Protein AF-A0A367R7R3-F1 (afdb_monomer_lite)

Radius of gyration: 18.35 Å; chains: 1; bounding box: 37×40×41 Å

InterPro domains:
  IPR000415 Nitroreductase-like [G3DSA:3.40.109.10] (1-89)
  IPR000415 Nitroreductase-like [SSF55469] (2-88)
  IPR016446 Flavin oxidoreductase Frp family [PTHR43425] (2-88)
  IPR060491 NADPH-dependent oxidoreductase NFRA-like, C-terminal domain [PF28600] (13-89)

Organism: NCBI:txid1356359

Structure (mmCIF, N/CA/C/O backbone):
data_AF-A0A367R7R3-F1
#
_entry.id   AF-A0A367R7R3-F1
#
loop_
_atom_site.group_PDB
_atom_site.id
_atom_site.type_symbol
_atom_site.label_atom_id
_atom_site.label_alt_id
_atom_site.label_comp_id
_atom_site.label_asym_id
_atom_site.label_entity_id
_atom_site.label_seq_id
_atom_site.pdbx_PDB_ins_code
_atom_site.Cartn_x
_atom_site.Cartn_y
_atom_site.Cartn_z
_atom_site.occupancy
_atom_site.B_iso_or_equiv
_atom_site.auth_seq_id
_atom_site.auth_comp_id
_atom_site.auth_asym_id
_atom_site.auth_atom_id
_atom_site.pdbx_PDB_model_num
ATOM 1 N N . MET A 1 1 ? -0.049 21.700 -8.883 1.00 89.31 1 MET A N 1
ATOM 2 C CA . MET A 1 1 ? -0.478 21.570 -10.293 1.00 89.31 1 MET A CA 1
ATOM 3 C C . MET A 1 1 ? 0.569 22.226 -11.170 1.00 89.31 1 MET A C 1
ATOM 5 O O . MET A 1 1 ? 1.076 23.267 -10.776 1.00 89.31 1 MET A O 1
ATOM 9 N N . GLY A 1 2 ? 0.921 21.613 -12.296 1.00 94.00 2 GLY A N 1
ATOM 10 C CA . GLY A 1 2 ? 1.945 22.111 -13.216 1.00 94.00 2 GLY A CA 1
ATOM 11 C C . GLY A 1 2 ? 1.950 21.306 -14.515 1.00 94.00 2 GLY A C 1
ATOM 12 O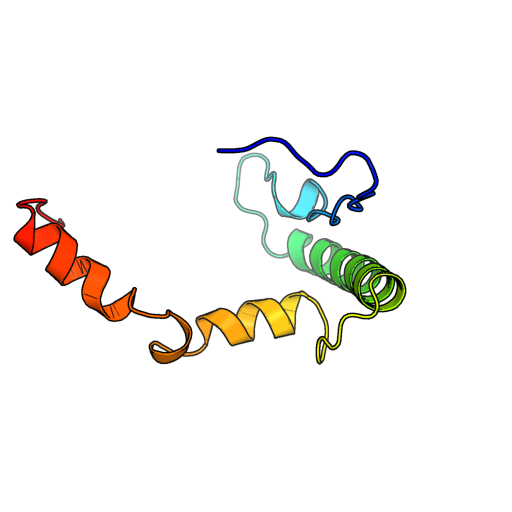 O . GLY A 1 2 ? 1.205 20.333 -14.629 1.00 94.00 2 GLY A O 1
ATOM 13 N N . TYR A 1 3 ? 2.777 21.710 -15.476 1.00 96.12 3 TYR A N 1
ATOM 14 C CA . TYR A 1 3 ? 2.943 21.000 -16.744 1.00 96.12 3 TYR A CA 1
ATOM 15 C C . TYR A 1 3 ? 4.055 19.947 -16.614 1.00 96.12 3 TYR A C 1
ATOM 17 O O . TYR A 1 3 ? 5.133 20.287 -16.117 1.00 96.12 3 TYR A O 1
ATOM 25 N N . PRO A 1 4 ? 3.819 18.680 -17.003 1.00 95.75 4 PRO A N 1
ATOM 26 C CA . PRO A 1 4 ? 4.842 17.644 -16.924 1.00 95.75 4 PRO A CA 1
ATOM 27 C C . PRO A 1 4 ? 5.952 17.896 -17.950 1.00 95.75 4 PRO A C 1
ATOM 29 O O . PRO A 1 4 ? 5.697 18.432 -19.027 1.00 95.75 4 PRO A O 1
ATOM 32 N N . ASN A 1 5 ? 7.174 17.471 -17.627 1.00 96.38 5 ASN A N 1
ATOM 33 C CA . ASN A 1 5 ? 8.258 17.406 -18.603 1.00 96.38 5 ASN A CA 1
ATOM 34 C C . ASN A 1 5 ? 7.885 16.381 -19.698 1.00 96.38 5 ASN A C 1
ATOM 36 O O . ASN A 1 5 ? 7.739 15.207 -19.349 1.00 96.38 5 ASN A O 1
ATOM 40 N N . PRO A 1 6 ? 7.754 16.777 -20.980 1.00 95.56 6 PRO A N 1
ATOM 41 C CA . PRO A 1 6 ? 7.395 15.860 -22.066 1.00 95.56 6 PRO A CA 1
ATOM 42 C C . PRO A 1 6 ? 8.396 14.716 -22.271 1.00 95.56 6 PRO A C 1
ATOM 44 O O . PRO A 1 6 ? 8.012 13.646 -22.732 1.00 95.56 6 PRO A O 1
ATOM 47 N N . GLU A 1 7 ? 9.659 14.924 -21.890 1.00 96.75 7 GLU A N 1
ATOM 48 C CA . GLU A 1 7 ? 10.731 13.931 -22.035 1.00 96.75 7 GLU A CA 1
ATOM 49 C C . GLU A 1 7 ? 10.750 12.898 -20.897 1.00 96.75 7 GLU A C 1
ATOM 51 O O . GLU A 1 7 ? 11.437 11.879 -20.975 1.00 96.75 7 GLU A O 1
ATOM 56 N N . ALA A 1 8 ? 10.020 13.144 -19.805 1.00 93.69 8 ALA A N 1
ATOM 57 C CA . ALA A 1 8 ? 9.946 12.197 -18.703 1.00 93.69 8 ALA A CA 1
ATOM 58 C C . ALA A 1 8 ? 8.997 11.043 -19.055 1.00 93.69 8 ALA A C 1
ATOM 60 O O . ALA A 1 8 ? 7.828 11.262 -19.363 1.00 93.69 8 ALA A O 1
ATOM 61 N N . GLN A 1 9 ? 9.476 9.805 -18.921 1.00 92.06 9 GLN A N 1
ATOM 62 C CA . GLN A 1 9 ? 8.678 8.590 -19.113 1.00 92.06 9 GLN A CA 1
ATOM 63 C C . GLN A 1 9 ? 8.501 7.854 -17.776 1.00 92.06 9 GLN A C 1
ATOM 65 O O . GLN A 1 9 ? 9.226 6.899 -17.495 1.00 92.06 9 GLN A O 1
ATOM 70 N N . PRO A 1 10 ? 7.597 8.315 -16.891 1.00 93.12 10 PRO A N 1
ATOM 71 C CA . PRO A 1 10 ? 7.361 7.636 -15.627 1.00 93.12 10 PRO A CA 1
ATOM 72 C C . PRO A 1 10 ? 6.724 6.270 -15.880 1.00 93.12 10 PRO A C 1
ATOM 74 O O . PRO A 1 10 ? 5.732 6.151 -16.599 1.00 93.12 10 PRO A O 1
ATOM 77 N N . VAL A 1 11 ? 7.262 5.238 -15.241 1.00 96.00 11 VAL A N 1
ATOM 78 C CA . VAL A 1 11 ? 6.644 3.913 -15.263 1.00 96.00 11 VAL A CA 1
ATOM 79 C C . VAL A 1 11 ? 5.444 3.851 -14.320 1.00 96.00 11 VAL A C 1
ATOM 81 O O . VAL A 1 11 ? 5.384 4.526 -13.284 1.00 96.00 11 VAL A O 1
ATOM 84 N N . ILE A 1 12 ? 4.482 2.993 -14.650 1.00 96.44 12 ILE A N 1
ATOM 85 C CA . ILE A 1 12 ? 3.348 2.720 -13.772 1.00 96.44 12 ILE A CA 1
ATOM 86 C C . ILE A 1 12 ? 3.817 1.777 -12.668 1.00 96.44 12 ILE A C 1
ATOM 88 O O . ILE A 1 12 ? 4.167 0.628 -12.918 1.00 96.44 12 ILE A O 1
ATOM 92 N N . LYS A 1 13 ? 3.783 2.252 -11.422 1.00 96.19 13 LYS A N 1
ATOM 93 C CA . LYS A 1 13 ? 4.011 1.388 -10.262 1.00 96.19 13 LYS A CA 1
ATOM 94 C C . LYS A 1 13 ? 2.929 0.295 -10.208 1.00 96.19 13 LYS A C 1
ATOM 96 O O . LYS A 1 13 ? 1.751 0.665 -10.288 1.00 96.19 13 LYS A O 1
ATOM 101 N N . PRO A 1 14 ? 3.277 -0.984 -9.985 1.00 97.69 14 PRO A N 1
ATOM 102 C CA . PRO A 1 14 ? 2.310 -2.049 -9.744 1.00 97.69 14 PRO A CA 1
ATOM 103 C C . PRO A 1 14 ? 1.358 -1.752 -8.574 1.00 97.69 14 PRO A C 1
ATOM 105 O O . PRO A 1 14 ? 1.585 -0.856 -7.748 1.00 97.69 14 PRO A O 1
ATOM 108 N N . ARG A 1 15 ? 0.239 -2.473 -8.524 1.00 97.75 15 ARG A N 1
ATOM 109 C CA . ARG A 1 15 ? -0.747 -2.411 -7.436 1.00 97.75 15 ARG A CA 1
ATOM 110 C C . ARG A 1 15 ? -1.016 -3.816 -6.928 1.00 97.75 15 ARG A C 1
ATOM 112 O O . ARG A 1 15 ? -0.834 -4.774 -7.676 1.00 97.75 15 ARG A O 1
ATOM 119 N N . LEU A 1 16 ? -1.474 -3.904 -5.679 1.00 96.44 16 LEU A N 1
ATOM 120 C CA . LEU A 1 16 ? -1.961 -5.158 -5.120 1.00 96.44 16 LEU A CA 1
ATOM 121 C C . LEU A 1 16 ? -2.998 -5.782 -6.065 1.00 96.44 16 LEU A C 1
ATOM 123 O O . LEU A 1 16 ? -3.835 -5.052 -6.614 1.00 96.44 16 LEU A O 1
ATOM 127 N N . PRO A 1 17 ? -2.956 -7.108 -6.256 1.00 94.69 17 PRO A N 1
ATOM 128 C CA . PRO A 1 17 ? -3.924 -7.789 -7.096 1.00 94.69 17 PRO A CA 1
ATOM 129 C C . PRO A 1 17 ? -5.319 -7.676 -6.472 1.00 94.69 17 PRO A C 1
ATOM 131 O O . PRO A 1 17 ? -5.475 -7.588 -5.252 1.00 94.69 17 PRO A O 1
ATOM 134 N N . GLN A 1 18 ? -6.352 -7.689 -7.314 1.00 94.25 18 GLN A N 1
ATOM 135 C CA . GLN A 1 18 ? -7.732 -7.480 -6.877 1.00 94.25 18 GLN A CA 1
ATOM 136 C C . GLN A 1 18 ? -8.168 -8.392 -5.712 1.00 94.25 18 GLN A C 1
ATOM 138 O O . GLN A 1 18 ? -8.806 -7.856 -4.813 1.00 94.25 18 GLN A O 1
ATOM 143 N N . PRO A 1 19 ? -7.804 -9.690 -5.637 1.00 91.31 19 PRO A N 1
ATOM 144 C CA . PRO A 1 19 ? -8.160 -10.540 -4.495 1.00 91.31 19 PRO A CA 1
ATOM 145 C C . PRO A 1 19 ? -7.639 -10.044 -3.136 1.00 91.31 19 PRO A C 1
ATOM 147 O O . PRO A 1 19 ? -8.286 -10.280 -2.121 1.00 91.31 19 PRO A O 1
ATOM 150 N N . ALA A 1 20 ? -6.521 -9.307 -3.101 1.00 93.50 20 ALA A N 1
ATOM 151 C CA . ALA A 1 20 ? -6.013 -8.711 -1.863 1.00 93.50 20 ALA A CA 1
ATOM 152 C C . ALA A 1 20 ? -6.805 -7.462 -1.431 1.00 93.50 20 ALA A C 1
ATOM 154 O O . ALA A 1 20 ? -6.782 -7.096 -0.259 1.00 93.50 20 ALA A O 1
ATOM 155 N N . VAL A 1 21 ? -7.508 -6.804 -2.359 1.00 94.75 21 VAL A N 1
ATOM 156 C CA . VAL A 1 21 ? -8.167 -5.502 -2.136 1.00 94.75 21 VAL A CA 1
ATOM 157 C C . VAL A 1 21 ? -9.691 -5.621 -2.084 1.00 94.75 21 VAL A C 1
ATOM 159 O O . VAL A 1 21 ? -10.346 -4.957 -1.285 1.00 94.75 21 VAL A O 1
ATOM 162 N N . PHE A 1 22 ? -10.270 -6.444 -2.953 1.00 94.44 22 PHE A N 1
ATOM 163 C CA . PHE A 1 22 ? -11.704 -6.641 -3.089 1.00 94.44 22 PHE A CA 1
ATOM 164 C C . PHE A 1 22 ? -12.109 -7.955 -2.435 1.00 94.44 22 PHE A C 1
ATOM 166 O O . PHE A 1 22 ? -11.776 -9.034 -2.926 1.00 94.44 22 PHE A O 1
ATOM 173 N N . HIS A 1 23 ? -12.861 -7.862 -1.341 1.00 94.94 23 HIS A N 1
ATOM 174 C CA . HIS A 1 23 ? -13.391 -9.029 -0.645 1.00 94.94 23 HIS A CA 1
ATOM 175 C C . HIS A 1 23 ? -14.902 -9.079 -0.808 1.00 94.94 23 HIS A C 1
ATOM 177 O O . HIS A 1 23 ? -15.598 -8.080 -0.624 1.00 94.94 23 HIS A O 1
ATOM 183 N N . ARG A 1 24 ? -15.415 -10.260 -1.146 1.00 94.31 24 ARG A N 1
ATOM 184 C CA . ARG A 1 24 ? -16.847 -10.468 -1.330 1.00 94.31 24 ARG A CA 1
ATOM 185 C C . ARG A 1 24 ? -17.497 -10.924 -0.023 1.00 94.31 24 ARG A C 1
ATOM 187 O O . ARG A 1 24 ? -17.045 -11.902 0.571 1.00 94.31 24 ARG A O 1
ATOM 194 N N . GLU A 1 25 ? -18.582 -10.253 0.365 1.00 96.62 25 GLU 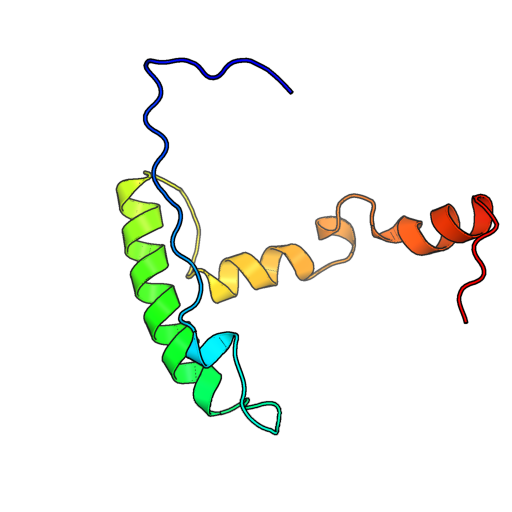A N 1
ATOM 195 C CA . GLU A 1 25 ? -19.419 -10.472 1.564 1.00 96.62 25 GLU A CA 1
ATOM 196 C C . GLU A 1 25 ? -18.715 -10.273 2.919 1.00 96.62 25 GLU A C 1
ATOM 198 O O . GLU A 1 25 ? -19.261 -9.639 3.817 1.00 96.62 25 GLU A O 1
ATOM 203 N N . THR A 1 26 ? -17.503 -10.802 3.088 1.00 95.38 26 THR A N 1
ATOM 204 C CA . THR A 1 26 ? -16.749 -10.771 4.346 1.00 95.38 26 THR A CA 1
ATOM 205 C C . THR A 1 26 ? -15.289 -10.465 4.085 1.00 95.38 26 THR A C 1
ATOM 207 O O . THR A 1 26 ? -14.750 -10.910 3.075 1.00 95.38 26 THR A O 1
ATOM 210 N N . TYR A 1 27 ? -14.625 -9.830 5.044 1.00 95.75 27 TYR A N 1
ATOM 211 C CA . TYR A 1 27 ? -13.179 -9.648 5.006 1.00 95.75 27 TYR A CA 1
ATOM 212 C C . TYR A 1 27 ? -12.450 -11.005 4.951 1.00 95.75 27 TYR A C 1
ATOM 214 O O . TYR A 1 27 ? -12.741 -11.899 5.748 1.00 95.75 27 TYR A O 1
ATOM 222 N N . LYS A 1 28 ? -11.540 -11.174 3.988 1.00 91.75 28 LYS A N 1
ATOM 223 C CA . LYS A 1 28 ? -10.866 -12.444 3.673 1.00 91.75 28 LYS A CA 1
ATOM 224 C C . LYS A 1 28 ? -9.381 -12.339 3.993 1.00 91.75 28 LYS A C 1
ATOM 226 O O . LYS A 1 28 ? -8.644 -11.733 3.229 1.00 91.75 28 LYS A O 1
ATOM 231 N N . LEU A 1 29 ? -8.963 -12.830 5.161 1.00 89.50 29 LEU A N 1
ATOM 232 C CA . LEU A 1 29 ? -7.574 -12.713 5.631 1.00 89.50 29 LEU A CA 1
ATOM 233 C C . LEU A 1 29 ? -6.658 -13.785 5.044 1.00 89.50 29 LEU A C 1
ATOM 235 O O . LEU A 1 29 ? -5.574 -13.463 4.582 1.00 89.50 29 LEU A O 1
ATOM 239 N N . VAL A 1 30 ? -7.100 -15.042 5.041 1.00 87.38 30 VAL A N 1
ATOM 240 C CA . VAL A 1 30 ? -6.268 -16.182 4.622 1.00 87.38 30 VAL A CA 1
ATOM 241 C C . VAL A 1 30 ? -5.902 -16.071 3.142 1.00 87.38 30 VAL A C 1
ATOM 243 O O . VAL A 1 30 ? -4.776 -16.341 2.744 1.00 87.38 30 VAL A O 1
ATOM 246 N N . GLU A 1 31 ? -6.841 -15.607 2.324 1.00 82.38 31 GLU A N 1
ATOM 247 C CA . GLU A 1 31 ? -6.664 -15.428 0.887 1.00 82.38 31 GLU A CA 1
ATOM 248 C C . GLU A 1 31 ? -5.736 -14.247 0.530 1.00 82.38 31 GLU A C 1
ATOM 250 O O . GLU A 1 31 ? -5.318 -14.122 -0.621 1.00 82.38 31 GLU A O 1
ATOM 255 N N . GLN A 1 32 ? -5.389 -13.377 1.491 1.00 90.12 32 GLN A N 1
ATOM 256 C CA . GLN A 1 32 ? -4.455 -12.269 1.256 1.00 90.12 32 GLN A CA 1
ATOM 257 C C . GLN A 1 32 ? -2.997 -12.716 1.243 1.00 90.12 32 GLN A C 1
ATOM 259 O O . GLN A 1 32 ? -2.219 -12.120 0.505 1.00 90.12 32 GLN A O 1
ATOM 264 N N . ASP A 1 33 ? -2.618 -13.731 2.022 1.00 91.88 33 ASP A N 1
ATOM 265 C CA . ASP A 1 33 ? -1.207 -14.095 2.206 1.00 91.88 33 ASP A CA 1
ATOM 266 C C . ASP A 1 33 ? -0.548 -14.494 0.878 1.00 91.88 33 ASP A C 1
ATOM 268 O O . ASP A 1 33 ? 0.519 -13.988 0.525 1.00 91.88 33 ASP A O 1
ATOM 272 N N . GLU A 1 34 ? -1.227 -15.328 0.084 1.00 93.81 34 GLU A N 1
ATOM 273 C CA . GLU A 1 34 ? -0.762 -15.729 -1.249 1.00 93.81 34 GLU A CA 1
ATOM 274 C C . GLU A 1 34 ? -0.690 -14.531 -2.210 1.00 93.81 34 GLU A C 1
ATOM 276 O O . GLU A 1 34 ? 0.290 -14.346 -2.933 1.00 93.81 34 GLU A O 1
ATOM 281 N N . ALA A 1 35 ? -1.704 -13.665 -2.181 1.00 94.75 35 ALA A N 1
ATOM 282 C CA . ALA A 1 35 ? -1.767 -12.480 -3.027 1.00 94.75 35 ALA A CA 1
ATOM 283 C C . ALA A 1 35 ? -0.680 -11.440 -2.680 1.00 94.75 35 ALA A C 1
ATOM 285 O O . ALA A 1 35 ? -0.149 -10.782 -3.578 1.00 94.75 35 ALA A O 1
ATOM 286 N N . ILE A 1 36 ? -0.331 -11.299 -1.397 1.00 95.56 36 ILE A N 1
ATOM 287 C CA . ILE A 1 36 ? 0.752 -10.432 -0.917 1.00 95.56 36 ILE A CA 1
ATOM 288 C C . ILE A 1 36 ? 2.111 -11.027 -1.289 1.00 95.56 36 ILE A C 1
ATOM 290 O O . ILE A 1 36 ? 2.961 -10.286 -1.778 1.00 95.56 36 ILE A O 1
ATOM 294 N N . ALA A 1 37 ? 2.310 -12.339 -1.128 1.00 96.19 37 ALA A N 1
ATOM 295 C CA . ALA A 1 37 ? 3.544 -13.009 -1.537 1.00 96.19 37 ALA A CA 1
ATOM 296 C C . ALA A 1 37 ? 3.807 -12.827 -3.041 1.00 96.19 37 ALA A C 1
ATOM 298 O O . ALA A 1 37 ? 4.885 -12.385 -3.433 1.00 96.19 37 ALA A O 1
ATOM 299 N N . HIS A 1 38 ? 2.788 -13.042 -3.877 1.00 96.31 38 HIS A N 1
ATOM 300 C CA . HIS A 1 38 ? 2.888 -12.786 -5.313 1.00 96.31 38 HIS A CA 1
ATOM 301 C C . HIS A 1 38 ? 3.208 -11.315 -5.628 1.00 96.31 38 HIS A C 1
ATOM 303 O O . HIS A 1 38 ? 4.028 -11.003 -6.492 1.00 96.31 38 HIS A O 1
ATOM 309 N N . TYR A 1 39 ? 2.585 -10.382 -4.907 1.00 97.81 39 TYR A N 1
ATOM 310 C CA . TYR A 1 39 ? 2.849 -8.960 -5.091 1.00 97.81 39 TYR A CA 1
ATOM 311 C C . TYR A 1 39 ? 4.253 -8.538 -4.631 1.00 97.81 39 TYR A C 1
ATOM 313 O O . TYR A 1 39 ? 4.844 -7.634 -5.225 1.00 97.81 39 TYR A O 1
ATOM 321 N N . ASN A 1 40 ? 4.811 -9.194 -3.613 1.00 98.00 40 ASN A N 1
ATOM 322 C CA . ASN A 1 40 ? 6.183 -8.973 -3.164 1.00 98.00 40 ASN A CA 1
ATOM 323 C C . ASN A 1 40 ? 7.195 -9.298 -4.275 1.00 98.00 40 ASN A C 1
ATOM 325 O O . ASN A 1 40 ? 8.119 -8.508 -4.484 1.00 98.00 40 ASN A O 1
ATOM 329 N N . ASP A 1 41 ? 6.981 -10.376 -5.034 1.00 97.81 41 ASP A N 1
ATOM 330 C CA . ASP A 1 41 ? 7.823 -10.725 -6.186 1.00 97.81 41 ASP A CA 1
ATOM 331 C C . ASP A 1 41 ? 7.740 -9.661 -7.292 1.00 97.81 41 ASP A C 1
ATOM 333 O O . ASP A 1 41 ? 8.768 -9.127 -7.716 1.00 97.81 41 ASP A O 1
ATOM 337 N N . ILE A 1 42 ? 6.522 -9.250 -7.674 1.00 97.88 42 ILE A N 1
ATOM 338 C CA . ILE A 1 42 ? 6.296 -8.176 -8.661 1.00 97.88 42 ILE A CA 1
ATOM 339 C C . ILE A 1 42 ? 6.998 -6.879 -8.236 1.00 97.88 42 ILE A C 1
ATOM 341 O O . ILE A 1 42 ? 7.620 -6.180 -9.039 1.00 97.88 42 ILE A O 1
ATOM 345 N N . MET A 1 43 ? 6.889 -6.518 -6.958 1.00 98.06 43 MET A N 1
ATOM 346 C CA . MET A 1 43 ? 7.491 -5.293 -6.444 1.00 98.06 43 MET A CA 1
ATOM 347 C C . MET A 1 43 ? 9.014 -5.369 -6.386 1.00 98.06 43 MET A C 1
ATOM 349 O O . MET A 1 43 ? 9.665 -4.348 -6.600 1.00 98.06 43 MET A O 1
ATOM 353 N N . LYS A 1 44 ? 9.591 -6.548 -6.140 1.00 97.12 44 LYS A N 1
ATOM 354 C CA . LYS A 1 44 ? 11.040 -6.760 -6.187 1.00 97.12 44 LYS A CA 1
ATOM 355 C C . LYS A 1 44 ? 11.587 -6.566 -7.601 1.00 97.12 44 LYS A C 1
ATOM 357 O O . LYS A 1 44 ? 12.609 -5.893 -7.766 1.00 97.12 44 LYS A O 1
ATOM 362 N N . GLU A 1 45 ? 10.900 -7.095 -8.611 1.00 97.00 45 GLU A N 1
ATOM 363 C CA . GLU A 1 45 ? 11.232 -6.851 -10.021 1.00 97.00 45 GLU A CA 1
ATOM 364 C C . GLU A 1 45 ? 11.149 -5.356 -10.336 1.00 97.00 45 GLU A C 1
ATOM 366 O O . GLU A 1 45 ? 12.129 -4.762 -10.786 1.00 97.00 45 GLU A O 1
ATOM 371 N N . PHE A 1 46 ? 10.042 -4.710 -9.961 1.00 97.50 46 PHE A N 1
ATOM 372 C CA . PHE A 1 46 ? 9.857 -3.274 -10.155 1.00 97.50 46 PHE A CA 1
ATOM 373 C C . PHE A 1 46 ? 10.955 -2.438 -9.482 1.00 97.50 46 PHE A C 1
ATOM 375 O O . PHE A 1 46 ? 11.524 -1.542 -10.101 1.00 97.50 46 PHE A O 1
ATOM 382 N N . TYR A 1 47 ? 11.295 -2.713 -8.220 1.00 96.75 47 TYR A N 1
ATOM 383 C CA . TYR A 1 47 ? 12.375 -2.003 -7.529 1.00 96.75 47 TYR A CA 1
ATOM 384 C C . TYR A 1 47 ? 13.720 -2.182 -8.232 1.00 96.75 47 TYR A C 1
ATOM 386 O O . TYR A 1 47 ? 14.474 -1.214 -8.344 1.00 96.75 47 TYR A O 1
ATOM 394 N N . THR A 1 48 ? 13.992 -3.378 -8.756 1.00 95.69 48 THR A N 1
ATOM 395 C CA . THR A 1 48 ? 15.205 -3.663 -9.530 1.00 95.69 48 THR A CA 1
ATOM 396 C C . THR A 1 48 ? 15.241 -2.854 -10.827 1.00 95.69 48 THR A C 1
ATOM 398 O O . THR A 1 48 ? 16.217 -2.146 -11.080 1.00 95.69 48 THR A O 1
ATOM 401 N N . GLU A 1 49 ? 14.165 -2.885 -11.618 1.00 96.19 49 GLU A N 1
ATOM 402 C CA . GLU A 1 49 ? 14.038 -2.126 -12.871 1.00 96.19 49 GLU A CA 1
ATOM 403 C C . GLU A 1 49 ? 14.183 -0.618 -12.653 1.00 96.19 49 GLU A C 1
ATOM 405 O O . GLU A 1 49 ? 14.850 0.077 -13.421 1.00 96.19 49 GLU A O 1
ATOM 410 N N . GLN A 1 50 ? 13.596 -0.116 -11.566 1.00 95.81 50 GLN A N 1
ATOM 411 C CA . GLN A 1 50 ? 13.634 1.297 -11.198 1.00 95.81 50 GLN A CA 1
ATOM 412 C C . GLN A 1 50 ? 14.902 1.696 -10.435 1.00 95.81 50 GLN A C 1
ATOM 414 O O . GLN A 1 50 ? 15.023 2.850 -10.020 1.00 95.81 50 GLN A O 1
ATOM 419 N N . LYS A 1 51 ? 15.856 0.769 -10.250 1.00 95.94 51 LYS A N 1
ATOM 420 C CA . LYS A 1 51 ? 17.119 0.982 -9.521 1.00 95.94 51 LYS A CA 1
ATOM 421 C C . LYS A 1 51 ? 16.895 1.570 -8.123 1.00 95.94 51 LYS A C 1
ATOM 423 O O . LYS A 1 51 ? 17.657 2.415 -7.651 1.00 95.94 51 LYS A O 1
ATOM 428 N N . MET A 1 52 ? 15.820 1.144 -7.469 1.00 95.00 52 MET A N 1
ATOM 429 C CA . MET A 1 52 ? 15.452 1.583 -6.131 1.00 95.00 52 MET A CA 1
ATOM 430 C C . MET A 1 52 ? 16.183 0.741 -5.086 1.00 95.00 52 MET A C 1
ATOM 432 O O . MET A 1 52 ? 16.169 -0.484 -5.143 1.00 95.00 52 MET A O 1
ATOM 436 N N . ASN A 1 53 ? 16.778 1.397 -4.088 1.00 91.75 53 ASN A N 1
ATOM 437 C CA . ASN A 1 53 ? 17.401 0.712 -2.957 1.00 91.75 53 ASN A CA 1
ATOM 438 C C . ASN A 1 53 ? 16.374 0.500 -1.835 1.00 91.75 53 ASN A C 1
ATOM 440 O O . ASN A 1 53 ? 16.282 1.308 -0.910 1.00 91.75 53 ASN A O 1
ATOM 444 N N . VAL A 1 54 ? 15.562 -0.549 -1.964 1.00 91.06 54 VAL A N 1
ATOM 445 C CA . VAL A 1 54 ? 14.559 -0.935 -0.964 1.00 91.06 54 VAL A CA 1
ATOM 446 C C . VAL A 1 54 ? 15.012 -2.229 -0.281 1.00 91.06 54 VAL A C 1
ATOM 448 O O . VAL A 1 54 ? 15.169 -3.235 -0.972 1.00 91.06 54 VAL A O 1
ATOM 451 N N . PRO A 1 55 ? 15.252 -2.227 1.043 1.00 86.88 55 PRO A N 1
ATOM 452 C CA . PRO A 1 55 ? 15.557 -3.449 1.775 1.00 86.88 55 PRO A CA 1
ATOM 453 C C . PRO A 1 55 ? 14.296 -4.305 1.944 1.00 86.88 55 PRO A C 1
ATOM 455 O O . PRO A 1 55 ? 13.215 -3.780 2.209 1.00 86.88 55 PRO A O 1
ATOM 458 N N . GLY A 1 56 ? 14.454 -5.624 1.829 1.00 90.75 56 GLY A N 1
ATOM 459 C CA . GLY A 1 56 ? 13.347 -6.571 1.973 1.00 90.75 56 GLY A CA 1
ATOM 460 C C . GLY A 1 56 ? 12.342 -6.508 0.820 1.00 90.75 56 GLY A C 1
ATOM 461 O O . GLY A 1 56 ? 12.654 -6.058 -0.284 1.00 90.75 56 GLY A O 1
ATOM 462 N N . ASP A 1 57 ? 11.137 -7.008 1.075 1.00 96.06 57 ASP A N 1
ATOM 463 C CA . ASP A 1 57 ? 10.027 -6.958 0.127 1.00 96.06 57 ASP A CA 1
ATOM 464 C C . ASP A 1 57 ? 9.106 -5.748 0.365 1.00 96.06 57 ASP A C 1
ATOM 466 O O . ASP A 1 57 ? 9.315 -4.927 1.265 1.00 96.06 57 ASP A O 1
ATOM 470 N N . TRP A 1 58 ? 8.073 -5.612 -0.472 1.00 96.69 58 TRP A N 1
ATOM 471 C CA . TRP A 1 58 ? 7.112 -4.522 -0.338 1.00 96.69 58 TRP A CA 1
ATOM 472 C C . TRP A 1 58 ? 6.396 -4.538 1.014 1.00 96.69 58 TRP A C 1
ATOM 474 O O . TRP A 1 58 ? 6.162 -3.464 1.578 1.00 96.69 58 TRP A O 1
ATOM 484 N N . SER A 1 59 ? 6.040 -5.716 1.526 1.00 95.62 59 SER A N 1
ATOM 485 C CA . SER A 1 59 ? 5.306 -5.854 2.781 1.00 95.62 59 SER A CA 1
ATOM 486 C C . SER A 1 59 ? 6.141 -5.399 3.980 1.00 95.62 59 SER A C 1
ATOM 488 O O . SER A 1 59 ? 5.683 -4.546 4.745 1.00 95.62 59 SER A O 1
ATOM 490 N N . GLN A 1 60 ? 7.397 -5.846 4.078 1.00 95.12 60 GLN A N 1
ATOM 491 C CA . GLN A 1 60 ? 8.340 -5.413 5.107 1.00 95.12 60 GLN A CA 1
ATOM 492 C C . GLN A 1 60 ? 8.596 -3.907 5.003 1.00 95.12 60 GLN A C 1
ATOM 494 O O . GLN A 1 60 ? 8.400 -3.172 5.972 1.00 95.12 60 GLN A O 1
ATOM 499 N N . HIS A 1 61 ? 8.956 -3.427 3.809 1.00 93.00 61 HIS A N 1
ATOM 500 C CA . HIS A 1 61 ? 9.241 -2.012 3.585 1.00 93.00 61 HIS A CA 1
ATOM 501 C C . HIS A 1 61 ? 8.042 -1.111 3.922 1.00 93.00 61 HIS A C 1
ATOM 503 O O . HIS A 1 61 ? 8.199 0.001 4.430 1.00 93.00 61 HIS A O 1
ATOM 509 N N . SER A 1 62 ? 6.821 -1.572 3.640 1.00 93.00 62 SER A N 1
ATOM 510 C CA . SER A 1 62 ? 5.599 -0.829 3.958 1.00 93.00 62 SER A CA 1
ATOM 511 C C . SER A 1 62 ? 5.311 -0.819 5.458 1.00 93.00 62 SER A C 1
ATOM 513 O O . SER A 1 62 ? 4.946 0.232 5.985 1.00 93.00 62 SER A O 1
ATOM 515 N N . ALA A 1 63 ? 5.512 -1.945 6.148 1.00 93.38 63 ALA A N 1
ATOM 516 C CA . ALA A 1 63 ? 5.322 -2.048 7.592 1.00 93.38 63 ALA A CA 1
ATOM 517 C C . ALA A 1 63 ? 6.310 -1.159 8.367 1.00 93.38 63 ALA A C 1
ATOM 519 O O . ALA A 1 63 ? 5.909 -0.449 9.288 1.00 93.38 63 ALA A O 1
ATOM 520 N N . GLU A 1 64 ? 7.578 -1.110 7.950 1.00 91.12 64 GLU A N 1
ATOM 521 C CA . GLU A 1 64 ? 8.610 -0.268 8.574 1.00 91.12 64 GLU A CA 1
ATOM 522 C C . GLU A 1 64 ? 8.221 1.219 8.599 1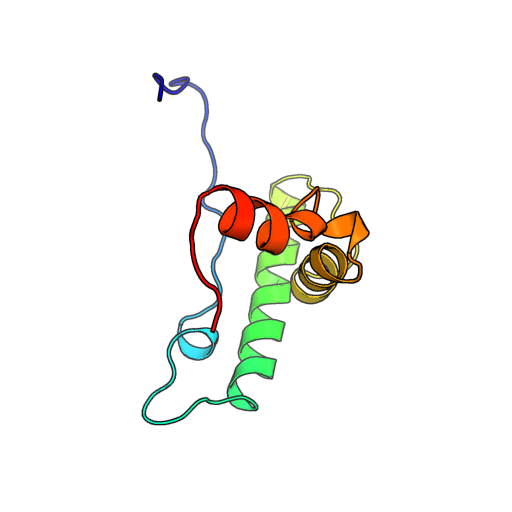.00 91.12 64 GLU A C 1
ATOM 524 O O . GLU A 1 64 ? 8.475 1.923 9.576 1.00 91.12 64 GLU A O 1
ATOM 529 N N . ARG A 1 65 ? 7.519 1.703 7.566 1.00 88.25 65 ARG A N 1
ATOM 530 C CA . ARG A 1 65 ? 7.079 3.107 7.461 1.00 88.25 65 ARG A CA 1
ATOM 531 C C . ARG A 1 65 ? 5.975 3.502 8.441 1.00 88.25 65 ARG A C 1
ATOM 533 O O . ARG A 1 65 ? 5.666 4.688 8.534 1.00 88.25 65 ARG A O 1
ATOM 540 N N . ILE A 1 66 ? 5.370 2.539 9.129 1.00 89.50 66 ILE A N 1
ATOM 541 C CA . ILE A 1 66 ? 4.332 2.770 10.142 1.00 89.50 66 ILE A CA 1
ATOM 542 C C . ILE A 1 66 ? 4.680 2.118 11.485 1.00 89.50 66 ILE A C 1
ATOM 544 O O . ILE A 1 66 ? 3.844 2.085 12.383 1.00 89.50 66 ILE A O 1
ATOM 548 N N . ALA A 1 67 ? 5.906 1.611 11.633 1.00 90.69 67 ALA A N 1
ATOM 549 C CA . ALA A 1 67 ? 6.313 0.833 12.797 1.00 90.69 67 ALA A CA 1
ATOM 550 C C . ALA A 1 67 ? 6.385 1.662 14.090 1.00 90.69 67 ALA A C 1
ATOM 552 O O . ALA A 1 67 ? 6.208 1.121 15.179 1.00 90.69 67 ALA A O 1
ATOM 553 N N . THR A 1 68 ? 6.646 2.971 13.991 1.00 87.94 68 THR A N 1
ATOM 554 C CA . THR A 1 68 ? 6.744 3.868 15.153 1.00 87.94 68 THR A CA 1
ATOM 555 C C . THR A 1 68 ? 6.085 5.217 14.877 1.00 87.94 68 THR A C 1
ATOM 557 O O . THR A 1 68 ? 5.931 5.626 13.726 1.00 87.94 68 THR A O 1
ATOM 560 N N . LEU A 1 69 ? 5.735 5.945 15.945 1.00 83.81 69 LEU A N 1
ATOM 561 C CA . LEU A 1 69 ? 5.192 7.305 15.840 1.00 83.81 69 LEU A CA 1
ATOM 562 C C . LEU A 1 69 ? 6.155 8.273 15.138 1.00 83.81 69 LEU A C 1
ATOM 564 O O . LEU A 1 69 ? 5.699 9.171 14.429 1.00 83.81 69 LEU A O 1
ATOM 568 N N . ASP A 1 70 ? 7.467 8.072 15.284 1.00 83.00 70 ASP A N 1
ATOM 569 C CA . ASP A 1 70 ? 8.479 8.905 14.628 1.00 83.00 70 ASP A CA 1
ATOM 570 C C . ASP A 1 70 ? 8.444 8.747 13.100 1.00 83.00 70 ASP A C 1
ATOM 572 O O . ASP A 1 70 ? 8.624 9.722 12.364 1.00 83.00 70 ASP A O 1
ATOM 576 N N . TYR A 1 71 ? 8.114 7.550 12.598 1.00 83.31 71 TYR A N 1
ATOM 577 C CA . TYR A 1 71 ? 7.937 7.319 11.162 1.00 83.31 71 TYR A CA 1
ATOM 578 C C . TYR A 1 71 ? 6.701 8.012 10.577 1.00 83.31 71 TYR A C 1
ATOM 580 O O . TYR A 1 71 ? 6.656 8.266 9.371 1.00 83.31 71 TYR A O 1
ATOM 588 N N . LEU A 1 72 ? 5.729 8.391 11.411 1.00 82.06 72 LEU A N 1
ATOM 589 C CA . LEU A 1 72 ? 4.484 9.021 10.970 1.00 82.06 72 LEU A CA 1
ATOM 590 C C . LEU A 1 72 ? 4.617 10.528 10.668 1.00 82.06 72 LEU A C 1
ATOM 592 O O . LEU A 1 72 ? 3.613 11.177 10.392 1.00 82.06 72 LEU A O 1
ATOM 596 N N .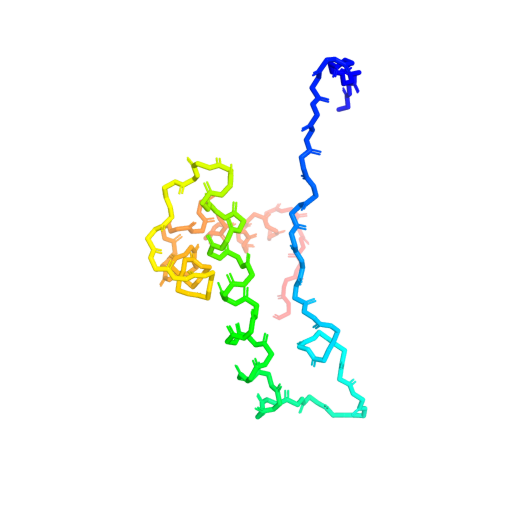 LYS A 1 73 ? 5.832 11.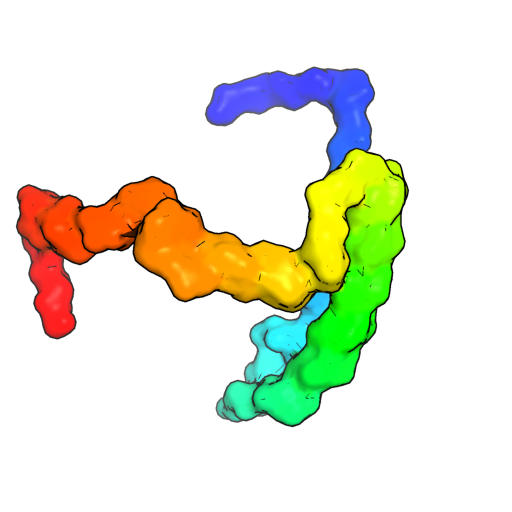102 10.703 1.00 79.00 73 LYS A N 1
ATOM 597 C CA . LYS A 1 73 ? 6.167 12.459 10.204 1.00 79.00 73 LYS A CA 1
ATOM 598 C C . LYS A 1 73 ? 5.164 13.562 10.592 1.00 79.00 73 LYS A C 1
ATOM 600 O O . LYS A 1 73 ? 4.686 14.306 9.740 1.00 79.00 73 LYS A O 1
ATOM 605 N N . GLY A 1 74 ? 4.848 13.677 11.881 1.00 72.38 74 GLY A N 1
ATOM 606 C CA . GLY A 1 74 ? 3.945 14.717 12.398 1.00 72.38 74 GLY A CA 1
ATOM 607 C C . GLY A 1 74 ? 2.470 14.315 12.459 1.00 72.38 74 GLY A C 1
ATOM 608 O O . GLY A 1 74 ? 1.682 15.018 13.082 1.00 72.38 74 GLY A O 1
ATOM 609 N N . CYS A 1 75 ? 2.076 13.140 11.947 1.00 82.81 75 CYS A N 1
ATOM 610 C CA . CYS A 1 75 ? 0.722 12.625 12.194 1.00 82.81 75 CYS A CA 1
ATOM 611 C C . CYS A 1 75 ? 0.461 12.301 13.675 1.00 82.81 75 CYS A C 1
ATOM 613 O O . CYS A 1 75 ? -0.696 12.126 14.052 1.00 82.81 75 CYS A O 1
ATOM 615 N N . LYS A 1 76 ? 1.497 12.268 14.528 1.00 84.38 76 LYS A N 1
ATOM 616 C CA . LYS A 1 76 ? 1.333 12.172 15.987 1.00 84.38 76 LYS A CA 1
ATOM 617 C C . LYS A 1 76 ? 0.478 13.318 16.561 1.00 84.38 76 LYS A C 1
ATOM 619 O O . LYS A 1 76 ? -0.265 13.092 17.508 1.00 84.38 76 LYS A O 1
ATOM 624 N N . ASP A 1 77 ? 0.504 14.492 15.924 1.00 88.19 77 ASP A N 1
ATOM 625 C CA . ASP A 1 77 ? -0.199 15.700 16.375 1.00 88.19 77 ASP A CA 1
ATOM 626 C C . ASP A 1 77 ? -1.561 15.880 15.670 1.00 88.19 77 ASP A C 1
ATOM 628 O O . ASP A 1 77 ? -2.261 16.873 15.879 1.00 88.19 77 ASP A O 1
ATOM 632 N N . LEU A 1 78 ? -1.975 14.925 14.821 1.00 90.75 78 LEU A N 1
ATOM 633 C CA . LEU A 1 78 ? -3.185 15.041 13.996 1.00 90.75 78 LEU A CA 1
ATOM 634 C C . LEU A 1 78 ? -4.452 15.205 14.846 1.00 90.75 78 LEU A C 1
ATOM 636 O O . LEU A 1 78 ? -5.311 16.022 14.525 1.00 90.75 78 LEU A O 1
ATOM 640 N N . ARG A 1 79 ? -4.554 14.456 15.951 1.00 91.44 79 ARG A N 1
ATOM 641 C CA . ARG A 1 79 ? -5.682 14.549 16.890 1.00 91.44 79 ARG A CA 1
ATOM 642 C C . ARG A 1 79 ? -5.795 15.952 17.487 1.00 91.44 79 ARG A C 1
ATOM 644 O O . ARG A 1 79 ? -6.877 16.530 17.484 1.00 91.44 79 ARG A O 1
ATOM 651 N N . GLU A 1 80 ? -4.688 16.485 17.994 1.00 92.19 80 GLU A N 1
ATOM 652 C CA . GLU A 1 80 ? -4.646 17.824 18.586 1.00 92.19 80 GLU A CA 1
ATOM 653 C C . GLU A 1 80 ? -4.952 18.895 17.537 1.00 92.19 80 GLU A C 1
ATOM 655 O O . GLU A 1 80 ? -5.780 19.770 17.769 1.00 92.19 80 GLU A O 1
ATOM 660 N N . THR A 1 81 ? -4.366 18.763 16.347 1.00 93.50 81 THR A N 1
ATOM 661 C CA . THR A 1 81 ? -4.612 19.660 15.214 1.00 93.50 81 THR A CA 1
ATOM 662 C C . THR A 1 81 ? -6.104 19.730 14.883 1.00 93.50 81 THR A C 1
ATOM 664 O O . THR A 1 81 ? -6.664 20.820 14.792 1.00 93.50 81 THR A O 1
ATOM 667 N N . LEU A 1 82 ? -6.776 18.581 14.762 1.00 94.50 82 LEU A N 1
ATOM 668 C CA . LEU A 1 82 ? -8.214 18.521 14.483 1.00 94.50 82 LEU A CA 1
ATOM 669 C C . LEU A 1 82 ? -9.052 19.161 15.598 1.00 94.50 82 LEU A C 1
ATOM 671 O O . LEU A 1 82 ? -9.956 19.943 15.301 1.00 94.50 82 LEU A O 1
ATOM 675 N N . ASN A 1 83 ? -8.718 18.901 16.864 1.00 95.00 83 ASN A N 1
ATOM 676 C CA . ASN A 1 83 ? -9.388 19.532 18.002 1.00 95.00 83 ASN A CA 1
ATOM 677 C C . ASN A 1 83 ? -9.206 21.060 18.003 1.00 95.00 83 ASN A C 1
ATOM 679 O O . ASN A 1 83 ? -10.168 21.786 18.251 1.00 95.00 83 ASN A O 1
ATOM 683 N N . ASN A 1 84 ? -8.009 21.554 17.675 1.00 95.38 84 ASN A N 1
ATOM 684 C CA . ASN A 1 84 ? -7.711 22.988 17.585 1.00 95.38 84 ASN A CA 1
ATOM 685 C C . ASN A 1 84 ? -8.487 23.672 16.447 1.00 95.38 84 ASN A C 1
ATOM 687 O O . ASN A 1 84 ? -8.830 24.847 16.554 1.00 95.38 84 ASN A O 1
ATOM 691 N N . PHE A 1 85 ? -8.831 22.930 15.390 1.00 96.44 85 PHE A N 1
ATOM 692 C CA . PHE A 1 85 ? -9.756 23.375 14.342 1.00 96.44 85 PHE A CA 1
ATOM 693 C C . PHE A 1 85 ? -11.244 23.229 14.718 1.00 96.44 85 PHE A C 1
ATOM 695 O O . PHE A 1 85 ? -12.114 23.554 13.913 1.00 96.44 85 PHE A O 1
ATOM 702 N N . GLY A 1 86 ? -11.562 22.761 15.929 1.00 96.88 86 GLY A N 1
ATOM 703 C CA . GLY A 1 86 ? -12.933 22.609 16.421 1.00 96.88 86 GLY A CA 1
ATOM 704 C C . GLY A 1 86 ? -13.632 21.317 15.985 1.00 96.88 86 GLY A C 1
ATOM 705 O O . GLY A 1 86 ? -14.827 21.156 16.249 1.00 96.88 86 GLY A O 1
ATOM 706 N N . PHE A 1 87 ? -12.921 20.377 15.351 1.00 96.69 87 PHE A N 1
ATOM 707 C CA . PHE A 1 87 ? -13.473 19.061 15.037 1.00 96.69 87 PHE A CA 1
ATOM 708 C C . PHE A 1 87 ? -13.490 18.195 16.293 1.00 96.69 87 PHE A C 1
ATOM 710 O O . PHE A 1 87 ? -12.446 17.845 16.838 1.00 96.69 87 PHE A O 1
ATOM 717 N N . LYS A 1 88 ? -14.688 17.822 16.745 1.00 91.31 88 LYS A N 1
ATOM 718 C CA . LYS A 1 88 ? -14.849 16.890 17.861 1.00 91.31 88 LYS A CA 1
ATOM 719 C C . LYS A 1 88 ? -14.565 15.472 17.383 1.00 91.31 88 LYS A C 1
ATOM 721 O O . LYS A 1 88 ? -15.171 15.009 16.419 1.00 91.31 88 LYS A O 1
ATOM 726 N N . LEU A 1 89 ? -13.678 14.787 18.087 1.00 86.81 89 LEU A N 1
ATOM 727 C CA . LEU A 1 89 ? -13.444 13.361 17.908 1.00 86.81 89 LEU A CA 1
ATOM 728 C C . LEU A 1 89 ? -14.281 12.622 18.952 1.00 86.81 89 LEU A C 1
ATOM 730 O O . LEU A 1 89 ? -14.201 12.956 20.135 1.00 86.81 89 LEU A O 1
ATOM 734 N N . LEU A 1 90 ? -15.128 11.704 18.481 1.00 75.12 90 LEU A N 1
ATOM 735 C CA . LEU A 1 90 ? -15.975 10.851 19.320 1.00 75.12 90 LEU A CA 1
ATOM 736 C C . LEU A 1 90 ? -15.133 9.913 20.194 1.00 75.12 90 LEU A C 1
ATOM 738 O O . LEU A 1 90 ? -14.032 9.510 19.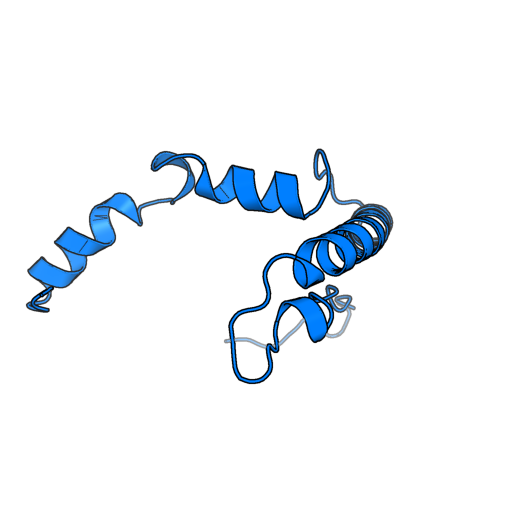743 1.00 75.12 90 LEU A O 1
#

Sequence (90 aa):
MGYPNPEAQPVIKPRLPQPAVFHRETYKLVEQDEAIAHYNDIMKEFYTEQKMNVPGDWSQHSAERIATLDYLKGCKDLRETLNNFGFKLL

Foldseek 3Di:
DDDDDPPDDDDDDDDQPCQLPDDPPDDDDVSNVVSVVVVQVVQVVVCVVVVHDQPHTPVVSVCVCVVDPVSVPPCVCVVVVCVVVVNDDD

pLDDT: mean 92.61, std 5.17, range [72.38, 98.06]

Secondary structure (DSSP, 8-state):
--PPPTT--PPPPP---HHHH--SSS--SHHHHHHHHHHHHHHHHHHHHTT----S-HHHHHHHTTSSGGGGTTGGGHHHHHHHTT----